Protein AF-A0A662K9G9-F1 (afdb_monomer_lite)

Radius of gyration: 13.47 Å; chains: 1; bo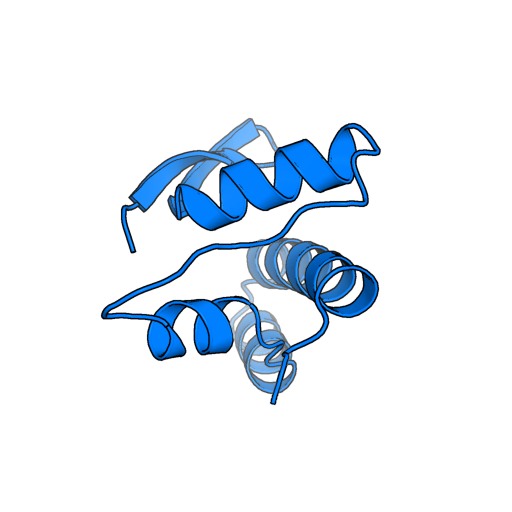unding box: 32×25×35 Å

Foldseek 3Di:
DDWDWDADPVRDIDIDHPVLVVLVVCLVVPNQDDDDDDDPCPVVVVVLLADDVVVLVVCVVVVVPVVSVVSVVSNVSSVVRDDDDD

Sequence (86 aa):
MLPIYTKSKDESLTIKHLLQTIFEILYDTGLREFCFIIGRGKRAIEDHFTPDFSYLSLLKDRGKNKKAEELRSFYEKSKTQLSYGY

pLDDT: mean 90.39, std 7.56, range [43.38, 96.81]

Secondary structure (DSSP, 8-state):
--EEEEE-TTS-EEEEEHHHHHHHHHHHTT---------TTHHHHHHHHS--HHHHHHHHHTT-HHHHHHHHHHHHHHHHH-----

Structure (mmCIF, N/CA/C/O backbone):
data_AF-A0A662K9G9-F1
#
_entry.id   AF-A0A662K9G9-F1
#
loop_
_atom_site.group_PDB
_atom_site.id
_atom_site.type_symbol
_atom_site.label_atom_id
_atom_site.label_alt_id
_atom_site.label_comp_id
_atom_site.label_asym_id
_atom_site.label_entity_id
_atom_site.label_seq_id
_atom_site.pdbx_PDB_ins_code
_atom_site.Cartn_x
_atom_site.Cartn_y
_atom_site.Cartn_z
_atom_site.occupancy
_atom_site.B_iso_or_equiv
_atom_site.auth_seq_id
_atom_site.auth_comp_id
_atom_site.auth_asym_id
_atom_site.auth_atom_id
_atom_site.pdbx_PDB_model_num
ATOM 1 N N . MET A 1 1 ? 9.260 7.106 -3.456 1.00 83.00 1 MET A N 1
ATOM 2 C CA . MET A 1 1 ? 7.993 6.655 -4.075 1.00 83.00 1 MET A CA 1
ATOM 3 C C . MET A 1 1 ? 7.035 7.837 -4.161 1.00 83.00 1 MET A C 1
ATOM 5 O O . MET A 1 1 ? 6.906 8.529 -3.161 1.00 83.00 1 MET A O 1
ATOM 9 N N . LEU A 1 2 ? 6.398 8.091 -5.312 1.00 90.44 2 LEU A N 1
ATOM 10 C CA . LEU A 1 2 ? 5.476 9.226 -5.508 1.00 90.44 2 LEU A CA 1
ATOM 11 C C . LEU A 1 2 ? 4.146 8.999 -4.753 1.00 90.44 2 LEU A C 1
ATOM 13 O O . LEU A 1 2 ? 3.481 7.999 -5.040 1.00 90.44 2 LEU A O 1
ATOM 17 N N . PRO A 1 3 ? 3.754 9.863 -3.796 1.00 94.62 3 PRO A N 1
ATOM 18 C CA . PRO A 1 3 ? 2.441 9.803 -3.157 1.00 94.62 3 PRO A CA 1
ATOM 19 C C . PRO A 1 3 ? 1.351 10.415 -4.047 1.00 94.62 3 PRO A C 1
ATOM 21 O O . PRO A 1 3 ? 1.580 11.417 -4.720 1.00 94.62 3 PRO A O 1
ATOM 24 N N . ILE A 1 4 ? 0.157 9.830 -4.011 1.00 95.88 4 ILE A N 1
ATOM 25 C CA . ILE A 1 4 ? -1.049 10.332 -4.670 1.00 95.88 4 ILE A CA 1
ATOM 26 C C . ILE A 1 4 ? -2.246 10.249 -3.720 1.00 95.88 4 ILE A C 1
ATOM 28 O O . ILE A 1 4 ? -2.293 9.399 -2.825 1.00 95.88 4 ILE A O 1
ATOM 32 N N . TYR A 1 5 ? -3.222 11.129 -3.929 1.00 95.19 5 TYR A N 1
ATOM 33 C CA . TYR A 1 5 ? -4.504 11.060 -3.237 1.00 95.19 5 TYR A CA 1
ATOM 34 C C . TYR A 1 5 ? -5.366 9.952 -3.839 1.00 95.19 5 TYR A C 1
ATOM 36 O O . TYR A 1 5 ? -5.514 9.854 -5.055 1.00 95.19 5 TYR A O 1
ATOM 44 N N . THR A 1 6 ? -5.945 9.124 -2.978 1.00 92.81 6 THR A N 1
ATOM 45 C CA . THR A 1 6 ? -6.844 8.028 -3.349 1.00 92.81 6 THR A CA 1
ATOM 46 C C . THR A 1 6 ? -8.017 7.982 -2.376 1.00 92.81 6 THR A C 1
ATOM 48 O O . THR A 1 6 ? -7.959 8.568 -1.293 1.00 92.81 6 THR A O 1
ATOM 51 N N . LYS A 1 7 ? -9.092 7.290 -2.754 1.00 90.56 7 LYS A N 1
ATOM 52 C CA . LYS A 1 7 ? -10.176 6.966 -1.825 1.00 90.56 7 LYS A CA 1
ATOM 53 C C . LYS A 1 7 ? -9.901 5.616 -1.170 1.00 90.56 7 LYS A C 1
ATOM 55 O O . LYS A 1 7 ? -9.503 4.671 -1.854 1.00 90.56 7 LYS A O 1
ATOM 60 N N . SER A 1 8 ? -10.107 5.529 0.140 1.00 84.81 8 SER A N 1
ATOM 61 C CA . SER A 1 8 ? -10.161 4.240 0.827 1.00 84.81 8 SER A CA 1
ATOM 62 C C . SER A 1 8 ? -11.500 3.531 0.568 1.00 84.81 8 SER A C 1
ATOM 64 O O . SER A 1 8 ? -12.407 4.089 -0.050 1.00 84.81 8 SER A O 1
ATOM 66 N N . LYS A 1 9 ? -11.634 2.292 1.054 1.00 79.75 9 LYS A N 1
ATOM 67 C CA . LYS A 1 9 ? -12.873 1.503 0.992 1.00 79.75 9 LYS A CA 1
ATOM 68 C C . LYS A 1 9 ? -14.048 2.188 1.69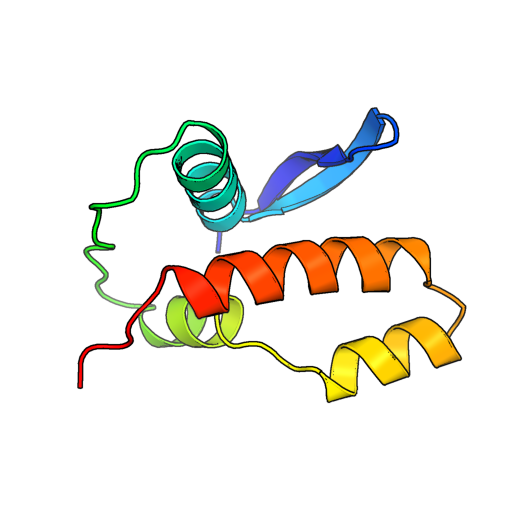6 1.00 79.75 9 LYS A C 1
ATOM 70 O O . LYS A 1 9 ? -15.183 1.952 1.310 1.00 79.75 9 LYS A O 1
ATOM 75 N N . ASP A 1 10 ? -13.787 3.019 2.705 1.00 85.25 10 ASP A N 1
ATOM 76 C CA . ASP A 1 10 ? -14.806 3.813 3.405 1.00 85.25 10 ASP A CA 1
ATOM 77 C C . ASP A 1 10 ? -15.015 5.212 2.794 1.00 85.25 10 ASP A C 1
ATOM 79 O O . ASP A 1 10 ? -15.523 6.110 3.460 1.00 85.25 10 ASP A O 1
ATOM 83 N N . GLU A 1 11 ? -14.590 5.406 1.541 1.00 86.56 11 GLU A N 1
ATOM 84 C CA . GLU A 1 11 ? -14.635 6.661 0.777 1.00 86.56 11 GLU A CA 1
ATOM 85 C C . GLU A 1 11 ? -13.842 7.838 1.365 1.00 86.56 11 GLU A C 1
ATOM 87 O O . GLU A 1 11 ? -13.803 8.921 0.772 1.00 86.56 11 GLU A O 1
ATOM 92 N N . SER A 1 12 ? -13.135 7.630 2.477 1.00 90.00 12 SER A N 1
ATOM 93 C CA . SER A 1 12 ? -12.265 8.650 3.049 1.00 90.00 12 SER A CA 1
ATOM 94 C C . SER A 1 12 ? -11.060 8.934 2.148 1.00 90.00 12 SER A C 1
ATOM 96 O O . SER A 1 12 ? -10.517 8.050 1.474 1.00 90.00 12 SER A O 1
ATOM 98 N N . LEU A 1 13 ? -10.631 10.198 2.125 1.00 91.94 13 LEU A N 1
ATOM 99 C CA . LEU A 1 13 ? -9.438 10.609 1.396 1.00 91.94 13 LEU A CA 1
ATOM 100 C C . LEU A 1 13 ? -8.191 10.075 2.112 1.00 91.94 13 LEU A C 1
ATOM 102 O O . LEU A 1 13 ? -7.967 10.361 3.289 1.00 91.94 13 LEU A O 1
ATOM 106 N N . THR A 1 14 ? -7.357 9.333 1.389 1.00 91.56 14 THR A N 1
ATOM 107 C CA . THR A 1 14 ? -6.104 8.768 1.897 1.00 91.56 14 THR A CA 1
ATOM 108 C C . THR A 1 14 ? -4.962 8.975 0.907 1.00 91.56 14 THR A C 1
ATOM 110 O O . THR A 1 14 ? -5.173 9.296 -0.264 1.00 91.56 14 THR A O 1
ATOM 113 N N . ILE A 1 15 ? -3.730 8.808 1.378 1.00 92.56 15 ILE A N 1
ATOM 114 C CA . ILE A 1 15 ? -2.526 8.926 0.557 1.00 92.56 15 ILE A CA 1
ATOM 115 C C . ILE A 1 15 ? -1.933 7.535 0.379 1.00 92.56 15 ILE A C 1
ATOM 117 O O . ILE A 1 15 ? -1.658 6.841 1.357 1.00 92.56 15 ILE A O 1
ATOM 121 N N . LYS A 1 16 ? -1.703 7.151 -0.876 1.00 94.00 16 LYS A N 1
ATOM 122 C CA . LYS A 1 16 ? -1.013 5.913 -1.252 1.00 94.00 16 LYS A CA 1
ATOM 123 C C . LYS A 1 16 ? 0.129 6.229 -2.202 1.00 94.00 16 LYS A C 1
ATOM 125 O O . LYS A 1 16 ? 0.164 7.292 -2.818 1.00 94.00 16 LYS A O 1
ATOM 130 N N . HIS A 1 17 ? 1.065 5.301 -2.358 1.00 94.00 17 HIS A N 1
ATOM 131 C CA . HIS A 1 17 ? 2.020 5.401 -3.455 1.00 94.00 17 HIS A CA 1
ATOM 132 C C . HIS A 1 17 ? 1.335 5.097 -4.791 1.00 94.00 17 HIS A C 1
ATOM 134 O O . HIS A 1 17 ? 0.491 4.200 -4.873 1.00 94.00 17 HIS A O 1
ATOM 140 N N . LEU A 1 18 ? 1.729 5.811 -5.851 1.00 94.19 18 LEU A N 1
ATOM 141 C CA . LEU A 1 18 ? 1.225 5.560 -7.207 1.00 94.19 18 LEU A CA 1
ATOM 142 C C . LEU A 1 18 ? 1.403 4.085 -7.587 1.00 94.19 18 LEU A C 1
ATOM 144 O O . LEU A 1 18 ? 0.468 3.449 -8.061 1.00 94.19 18 LEU A O 1
ATOM 148 N N . LEU A 1 19 ? 2.579 3.525 -7.296 1.00 93.94 19 LEU A N 1
ATOM 149 C CA . LEU A 1 19 ? 2.899 2.134 -7.602 1.00 93.94 19 LEU A CA 1
ATOM 150 C C . LEU A 1 19 ? 2.001 1.138 -6.851 1.00 93.94 19 LEU A C 1
ATOM 152 O O . LEU A 1 19 ? 1.546 0.168 -7.446 1.00 93.94 19 LEU A O 1
ATOM 156 N N . GLN A 1 20 ? 1.692 1.404 -5.576 1.00 94.94 20 GLN A N 1
ATOM 157 C CA . GLN A 1 20 ? 0.732 0.598 -4.814 1.00 94.94 20 GLN A CA 1
ATOM 158 C C . GLN A 1 20 ? -0.662 0.651 -5.446 1.00 94.94 20 GLN A C 1
ATOM 160 O O . GLN A 1 20 ? -1.330 -0.371 -5.541 1.00 94.94 20 GLN A O 1
ATOM 165 N N . THR A 1 21 ? -1.090 1.827 -5.903 1.00 95.00 21 THR A N 1
ATOM 166 C CA . THR A 1 21 ? -2.415 2.001 -6.517 1.00 95.00 21 THR A CA 1
ATOM 167 C C . THR A 1 21 ? -2.510 1.252 -7.845 1.00 95.00 21 THR A C 1
ATOM 169 O O . THR A 1 21 ? -3.484 0.545 -8.080 1.00 95.00 21 THR A O 1
ATOM 172 N N . ILE A 1 22 ? -1.475 1.344 -8.689 1.00 94.50 22 ILE A N 1
ATOM 173 C CA . ILE A 1 22 ? -1.394 0.581 -9.943 1.00 94.50 22 ILE A CA 1
ATOM 174 C C . ILE A 1 22 ? -1.438 -0.922 -9.648 1.00 94.50 22 ILE A C 1
ATOM 176 O O . ILE A 1 22 ? -2.227 -1.635 -10.259 1.00 94.50 22 ILE A O 1
ATOM 180 N N . PHE A 1 23 ? -0.649 -1.395 -8.680 1.00 95.25 23 PHE A N 1
ATOM 181 C CA . PHE A 1 23 ? -0.663 -2.796 -8.259 1.00 95.25 23 PHE A CA 1
ATOM 182 C C . PHE A 1 23 ? -2.058 -3.260 -7.818 1.00 95.25 23 PHE A C 1
ATOM 184 O O . PHE A 1 23 ? -2.535 -4.291 -8.286 1.00 95.25 23 PHE A O 1
ATOM 191 N N . GLU A 1 24 ? -2.725 -2.499 -6.945 1.00 94.12 24 GLU A N 1
ATOM 192 C CA . GLU A 1 24 ? -4.064 -2.832 -6.451 1.00 94.12 24 GLU A CA 1
ATOM 193 C C . GLU A 1 24 ? -5.085 -2.902 -7.596 1.00 94.12 24 GLU A C 1
ATOM 195 O O . GLU A 1 24 ? -5.885 -3.831 -7.618 1.00 94.12 24 GLU A O 1
ATOM 200 N N . ILE A 1 25 ? -5.016 -1.997 -8.580 1.00 94.06 25 ILE A N 1
ATOM 201 C CA . ILE A 1 25 ? -5.889 -2.018 -9.766 1.00 94.06 25 ILE A CA 1
ATOM 202 C C . ILE A 1 25 ? -5.628 -3.259 -10.629 1.00 94.06 25 ILE A C 1
ATOM 204 O O . ILE A 1 25 ? -6.576 -3.938 -11.022 1.00 94.06 25 ILE A O 1
ATOM 208 N N . LEU A 1 26 ? -4.365 -3.591 -10.918 1.00 95.06 26 LEU A N 1
ATOM 209 C CA . LEU A 1 26 ? -4.025 -4.792 -11.695 1.00 95.06 26 LEU A CA 1
ATOM 210 C C . LEU A 1 26 ? -4.501 -6.059 -10.972 1.00 95.06 26 LEU A C 1
ATOM 212 O O . LEU A 1 26 ? -5.119 -6.939 -11.572 1.00 95.06 26 LEU A O 1
ATOM 216 N N . TYR A 1 27 ? -4.300 -6.110 -9.654 1.00 94.38 27 TYR A N 1
ATOM 217 C CA . TYR A 1 27 ? -4.785 -7.210 -8.837 1.00 94.38 27 TYR A CA 1
ATOM 218 C C . TYR A 1 27 ? -6.321 -7.295 -8.870 1.00 94.38 27 TYR A C 1
ATOM 220 O O . TYR A 1 27 ? -6.887 -8.353 -9.139 1.00 94.38 27 TYR A O 1
ATOM 228 N N . ASP A 1 28 ? -7.030 -6.196 -8.655 1.00 92.50 28 ASP A N 1
ATOM 229 C CA . ASP A 1 28 ? -8.492 -6.228 -8.544 1.00 92.50 28 ASP A CA 1
ATOM 230 C C . ASP A 1 28 ? -9.189 -6.447 -9.898 1.00 92.50 28 ASP A C 1
ATOM 232 O O . ASP A 1 28 ? -10.274 -7.020 -9.940 1.00 92.50 28 ASP A O 1
ATOM 236 N N . THR A 1 29 ? -8.538 -6.103 -11.014 1.00 95.19 29 THR A N 1
ATOM 237 C CA . THR A 1 29 ? -9.028 -6.385 -12.379 1.00 95.19 29 THR A CA 1
ATOM 238 C C . THR A 1 29 ? -8.731 -7.806 -12.869 1.00 95.19 29 THR A C 1
ATOM 240 O O . THR A 1 29 ? -9.156 -8.180 -13.958 1.00 95.19 29 THR A O 1
ATOM 243 N N . GLY A 1 30 ? -8.026 -8.621 -12.077 1.00 94.44 30 GLY A N 1
ATOM 244 C CA . GLY A 1 30 ? -7.694 -10.001 -12.446 1.00 94.44 30 GLY A CA 1
ATOM 245 C C . GLY A 1 30 ? -6.423 -10.149 -13.289 1.00 94.44 30 GLY A C 1
ATOM 246 O O . GLY A 1 30 ? -6.073 -11.269 -13.654 1.00 94.44 30 GLY A O 1
ATOM 247 N N . LEU A 1 31 ? -5.689 -9.065 -13.562 1.00 93.50 31 LEU A N 1
ATOM 248 C CA . LEU A 1 31 ? -4.422 -9.127 -14.288 1.00 93.50 31 LEU A CA 1
ATOM 249 C C . LEU A 1 31 ? -3.325 -9.661 -13.356 1.00 93.50 31 LEU A C 1
ATOM 251 O O . LEU A 1 31 ? -2.864 -8.975 -12.442 1.00 93.50 31 LEU A O 1
ATOM 255 N N . ARG A 1 32 ? -2.951 -10.931 -13.554 1.00 90.00 32 ARG A N 1
ATOM 256 C CA . ARG A 1 32 ? -1.997 -11.662 -12.699 1.00 90.00 32 ARG A CA 1
ATOM 257 C C . ARG A 1 32 ? -0.600 -11.825 -13.305 1.00 90.00 32 ARG A C 1
ATOM 259 O O . ARG A 1 32 ? 0.307 -12.271 -12.616 1.00 90.00 32 ARG A O 1
ATOM 266 N N . GLU A 1 33 ? -0.400 -11.451 -14.560 1.00 90.88 33 GLU A N 1
ATOM 267 C CA . GLU A 1 33 ? 0.894 -11.584 -15.232 1.00 90.88 33 GLU A CA 1
ATOM 268 C C . GLU A 1 33 ? 1.433 -10.201 -15.587 1.00 90.88 33 GLU A C 1
ATOM 270 O O . GLU A 1 33 ? 1.044 -9.591 -16.580 1.00 90.88 33 GLU A O 1
ATOM 275 N N . PHE A 1 34 ? 2.302 -9.673 -14.727 1.00 91.12 34 PHE A N 1
ATOM 276 C CA . PHE A 1 34 ? 3.014 -8.419 -14.949 1.00 91.12 34 PHE A CA 1
ATOM 277 C C . PHE A 1 34 ? 4.341 -8.430 -14.190 1.00 91.12 34 PHE A C 1
ATOM 279 O O . PHE A 1 34 ? 4.515 -9.174 -13.226 1.00 91.12 34 PHE A O 1
ATOM 286 N N . CYS A 1 35 ? 5.276 -7.576 -14.598 1.00 90.56 35 CYS A N 1
ATOM 287 C CA . CYS A 1 35 ? 6.532 -7.378 -13.887 1.00 90.56 35 CYS A CA 1
ATOM 288 C C . CYS A 1 35 ? 6.827 -5.888 -13.705 1.00 90.56 35 CYS A C 1
ATOM 290 O O . CYS A 1 35 ? 6.412 -5.043 -14.501 1.00 90.56 35 CYS A O 1
ATOM 292 N N . PHE A 1 36 ? 7.558 -5.561 -12.642 1.00 88.56 36 PHE A N 1
ATOM 293 C CA . PHE A 1 36 ? 8.081 -4.217 -12.438 1.00 88.56 36 PHE A CA 1
ATOM 294 C C . PHE A 1 36 ? 9.506 -4.135 -12.981 1.00 88.56 36 PHE A C 1
ATOM 296 O O . PHE A 1 36 ? 10.416 -4.780 -12.463 1.00 88.56 36 PHE A O 1
ATOM 303 N N . ILE A 1 37 ? 9.713 -3.305 -14.003 1.00 90.31 37 ILE A N 1
ATOM 304 C CA . ILE A 1 37 ? 11.047 -2.995 -14.524 1.00 90.31 37 ILE A CA 1
ATOM 305 C C . ILE A 1 37 ? 11.595 -1.814 -13.721 1.00 90.31 37 ILE A C 1
ATOM 307 O O . ILE A 1 37 ? 11.138 -0.680 -13.864 1.00 90.31 37 ILE A O 1
ATOM 311 N N . ILE A 1 38 ? 12.545 -2.093 -12.829 1.00 86.50 38 ILE A N 1
ATOM 312 C CA . ILE A 1 38 ? 13.020 -1.151 -11.807 1.00 86.50 38 ILE A CA 1
ATOM 313 C C . ILE A 1 38 ? 14.524 -0.902 -11.932 1.00 86.50 38 ILE A C 1
ATOM 315 O O . ILE A 1 38 ? 15.312 -1.829 -12.086 1.00 86.50 38 ILE A O 1
ATOM 319 N N . GLY A 1 39 ? 14.917 0.372 -11.860 1.00 87.06 39 GLY A N 1
ATOM 320 C CA . GLY A 1 39 ? 16.314 0.812 -11.875 1.00 87.06 39 GLY A CA 1
ATOM 321 C C . GLY A 1 39 ? 16.803 1.222 -10.484 1.00 87.06 39 GLY A C 1
ATOM 322 O O . GLY A 1 39 ? 16.659 0.493 -9.499 1.00 87.06 39 GLY A O 1
ATOM 323 N N . ARG A 1 40 ? 17.359 2.437 -10.376 1.00 85.50 40 ARG A N 1
ATOM 324 C CA . ARG A 1 40 ? 17.720 3.027 -9.075 1.00 85.50 40 ARG A CA 1
ATOM 325 C C . ARG A 1 40 ? 16.462 3.146 -8.206 1.00 85.50 40 ARG A C 1
ATOM 327 O O . A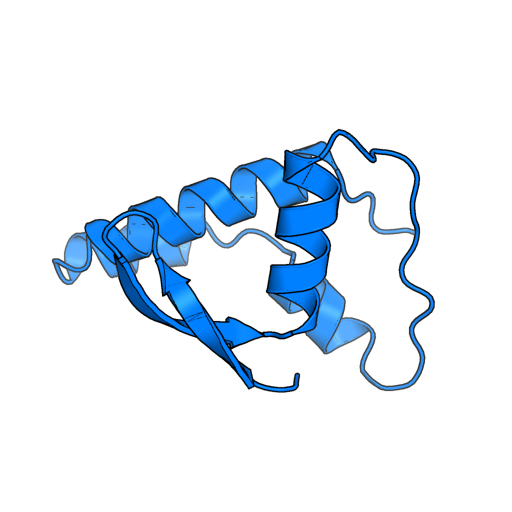RG A 1 40 ? 15.490 3.768 -8.617 1.00 85.50 40 ARG A O 1
ATOM 334 N N . GLY A 1 41 ? 16.488 2.551 -7.013 1.00 84.38 41 GLY A N 1
ATOM 335 C CA . GLY A 1 41 ? 15.332 2.507 -6.109 1.00 84.38 41 GLY A CA 1
ATOM 336 C C . GLY A 1 41 ? 14.621 1.153 -6.024 1.00 84.38 41 GLY A C 1
ATOM 337 O O . GLY A 1 41 ? 13.617 1.077 -5.320 1.00 84.38 41 GLY A O 1
ATOM 338 N N . LYS A 1 42 ? 15.156 0.093 -6.660 1.00 89.00 42 LYS A N 1
ATOM 339 C CA . LYS A 1 42 ? 14.675 -1.298 -6.522 1.00 89.00 42 LYS A CA 1
ATOM 340 C C . LYS A 1 42 ? 14.370 -1.674 -5.068 1.00 89.00 42 LYS A C 1
ATOM 342 O O . LYS A 1 42 ? 13.242 -2.037 -4.766 1.00 89.00 42 LYS A O 1
ATOM 347 N N . ARG A 1 43 ? 15.329 -1.461 -4.162 1.00 90.19 43 ARG A N 1
ATOM 348 C CA . ARG A 1 43 ? 15.182 -1.806 -2.741 1.00 90.19 43 ARG A CA 1
ATOM 349 C C . ARG A 1 43 ? 13.994 -1.119 -2.063 1.00 90.19 43 ARG A C 1
ATOM 351 O O . ARG A 1 43 ? 13.236 -1.771 -1.372 1.00 90.19 43 ARG A O 1
ATOM 358 N N . ALA A 1 44 ? 13.769 0.171 -2.323 1.00 90.81 44 ALA A N 1
ATOM 359 C CA . ALA A 1 44 ? 12.627 0.887 -1.749 1.00 90.81 44 ALA A CA 1
ATOM 360 C C . ALA A 1 44 ? 11.275 0.351 -2.258 1.00 90.81 44 ALA A C 1
ATOM 362 O O . ALA A 1 44 ? 10.260 0.495 -1.581 1.00 90.81 44 ALA A O 1
ATOM 363 N N . ILE A 1 45 ? 11.255 -0.235 -3.459 1.00 90.69 45 ILE A N 1
ATOM 364 C CA . ILE A 1 45 ? 10.084 -0.922 -4.005 1.00 90.69 45 ILE A CA 1
ATOM 365 C C . ILE A 1 45 ? 9.913 -2.274 -3.332 1.00 90.69 45 ILE A C 1
ATOM 367 O O . ILE A 1 45 ? 8.841 -2.544 -2.802 1.00 90.69 45 ILE A O 1
ATOM 371 N N . GLU A 1 46 ? 10.963 -3.083 -3.280 1.00 90.06 46 GLU A N 1
ATOM 372 C CA . GLU A 1 46 ? 10.920 -4.388 -2.621 1.00 90.06 46 GLU A CA 1
ATOM 373 C C . GLU A 1 46 ? 10.506 -4.277 -1.152 1.00 90.06 46 GLU A C 1
ATOM 375 O O . GLU A 1 46 ? 9.568 -4.958 -0.738 1.00 90.06 46 GLU A O 1
ATOM 380 N N . ASP A 1 47 ? 11.113 -3.354 -0.404 1.00 91.31 47 ASP A N 1
ATOM 381 C CA . ASP A 1 47 ? 10.803 -3.099 1.004 1.00 91.31 47 ASP A CA 1
ATOM 382 C C . ASP A 1 47 ? 9.331 -2.681 1.186 1.00 91.31 47 ASP A C 1
ATOM 384 O O . ASP A 1 47 ? 8.666 -3.163 2.097 1.00 91.31 47 ASP A O 1
ATOM 388 N N . HIS A 1 48 ? 8.779 -1.839 0.297 1.00 91.31 48 HIS A N 1
ATOM 389 C CA . HIS A 1 48 ? 7.372 -1.404 0.375 1.00 91.31 48 HIS A CA 1
ATOM 390 C C . HIS A 1 48 ? 6.380 -2.553 0.170 1.00 91.31 48 HIS A C 1
ATOM 392 O O . HIS A 1 48 ? 5.326 -2.593 0.804 1.00 91.31 48 HIS A O 1
ATOM 398 N N . PHE A 1 49 ? 6.697 -3.478 -0.737 1.00 92.12 49 PHE A N 1
ATOM 399 C CA . PHE A 1 49 ? 5.843 -4.632 -1.020 1.00 92.12 49 PHE A CA 1
ATOM 400 C C . PHE A 1 49 ? 6.070 -5.797 -0.052 1.00 92.12 49 PHE A C 1
ATOM 402 O O . PHE A 1 49 ? 5.244 -6.708 -0.020 1.00 92.12 49 PHE A O 1
ATOM 409 N N . THR A 1 50 ? 7.147 -5.768 0.738 1.00 91.94 50 THR A N 1
ATOM 410 C CA . THR A 1 50 ? 7.463 -6.805 1.724 1.00 91.94 50 THR A CA 1
ATOM 411 C C . THR A 1 50 ? 6.552 -6.665 2.949 1.00 91.94 50 THR A C 1
ATOM 413 O O . THR A 1 50 ? 6.570 -5.625 3.611 1.00 91.94 50 THR A O 1
ATOM 416 N N . PRO A 1 51 ? 5.747 -7.688 3.288 1.00 92.62 51 PRO A N 1
ATOM 417 C CA . PRO A 1 51 ? 4.871 -7.629 4.454 1.00 92.62 51 PRO A CA 1
ATOM 418 C C . PRO A 1 51 ? 5.628 -7.504 5.785 1.00 92.62 51 PRO A C 1
ATOM 420 O O . PRO A 1 51 ? 6.473 -8.341 6.096 1.00 92.62 51 PRO A O 1
ATOM 423 N N . ASP A 1 52 ? 5.240 -6.534 6.619 1.00 93.62 52 ASP A N 1
ATOM 424 C CA . ASP A 1 52 ? 5.665 -6.425 8.021 1.00 93.62 52 ASP A CA 1
ATOM 425 C C . ASP A 1 52 ? 4.465 -6.603 8.964 1.00 93.62 52 ASP A C 1
ATOM 427 O O . ASP A 1 52 ? 3.722 -5.671 9.291 1.00 93.62 52 ASP A O 1
ATOM 431 N N . PHE A 1 53 ? 4.268 -7.837 9.426 1.00 90.81 53 PHE A N 1
ATOM 432 C CA . PHE A 1 53 ? 3.178 -8.167 10.345 1.00 90.81 53 PHE A CA 1
ATOM 433 C C . PHE A 1 53 ? 3.395 -7.621 11.763 1.00 90.81 53 PHE A C 1
ATOM 435 O O . PHE A 1 53 ? 2.417 -7.436 12.489 1.00 90.81 53 PHE A O 1
ATOM 442 N N . SER A 1 54 ? 4.636 -7.317 12.160 1.00 94.19 54 SER A N 1
ATOM 443 C CA . SER A 1 54 ? 4.910 -6.708 13.467 1.00 94.19 54 SER A CA 1
ATOM 444 C C . SER A 1 54 ? 4.387 -5.270 13.518 1.00 94.19 54 SER A C 1
ATOM 446 O O . SER A 1 54 ? 3.774 -4.855 14.506 1.00 94.19 54 SER A O 1
ATOM 448 N N . TYR A 1 55 ? 4.506 -4.547 12.401 1.00 94.06 55 TYR A N 1
ATOM 449 C CA . TYR A 1 55 ? 3.941 -3.213 12.247 1.00 94.06 55 TYR A CA 1
ATOM 450 C C . TYR A 1 55 ? 2.405 -3.215 12.279 1.00 94.06 55 TYR A C 1
ATOM 452 O O . TYR A 1 55 ? 1.798 -2.296 12.834 1.00 94.06 55 TYR A O 1
ATOM 460 N N . LEU A 1 56 ? 1.753 -4.265 11.762 1.00 94.75 56 LEU A N 1
ATOM 461 C CA . LEU A 1 56 ? 0.296 -4.416 11.882 1.00 94.75 56 LEU A CA 1
ATOM 462 C C . LEU A 1 56 ? -0.150 -4.523 13.343 1.00 94.75 56 LEU A C 1
ATOM 464 O O . LEU A 1 56 ? -1.128 -3.874 13.722 1.00 94.75 56 LEU A O 1
ATOM 468 N N . SER A 1 57 ? 0.558 -5.309 14.158 1.00 94.81 57 SER A N 1
ATOM 469 C CA . SER A 1 57 ? 0.286 -5.413 15.597 1.00 94.81 57 SER A CA 1
ATOM 470 C C . SER A 1 57 ? 0.465 -4.059 16.280 1.00 94.81 57 SER A C 1
ATOM 472 O O . SER A 1 57 ? -0.454 -3.586 16.942 1.00 94.81 57 SER A O 1
ATOM 474 N N . LEU A 1 58 ? 1.563 -3.352 15.987 1.00 96.81 58 LEU A N 1
ATOM 475 C CA . LEU A 1 58 ? 1.811 -2.005 16.509 1.00 96.81 58 LEU A CA 1
ATOM 476 C C . LEU A 1 58 ? 0.685 -1.013 16.159 1.00 96.81 58 LEU A C 1
ATOM 478 O O . LEU A 1 58 ? 0.325 -0.158 16.970 1.00 96.81 58 LEU A O 1
ATOM 482 N N . LEU A 1 59 ? 0.132 -1.082 14.944 1.00 95.25 59 LEU A N 1
ATOM 483 C CA . LEU A 1 59 ? -0.990 -0.231 14.541 1.00 95.25 59 LEU A CA 1
ATOM 484 C C . LEU A 1 59 ? -2.265 -0.553 15.326 1.00 95.25 59 LEU A C 1
ATOM 486 O O . LEU A 1 59 ? -2.969 0.379 15.723 1.00 95.25 59 LEU A O 1
ATOM 490 N N . LYS A 1 60 ? -2.550 -1.838 15.560 1.00 95.12 60 LYS A N 1
ATOM 491 C CA . LYS A 1 60 ? -3.697 -2.280 16.367 1.00 95.12 60 LYS A CA 1
ATOM 492 C C . LYS A 1 60 ? -3.559 -1.831 17.819 1.00 95.12 60 LYS A C 1
ATOM 494 O O . LYS A 1 60 ? -4.489 -1.223 18.343 1.00 95.12 60 LYS A O 1
ATOM 499 N N . ASP A 1 61 ? -2.376 -1.994 18.407 1.00 96.62 61 ASP A N 1
ATOM 500 C CA . ASP A 1 61 ? -2.075 -1.565 19.780 1.00 96.62 61 ASP A CA 1
ATOM 501 C C . ASP A 1 61 ? -2.230 -0.047 19.957 1.00 96.62 61 ASP A C 1
ATOM 503 O O . ASP A 1 61 ? -2.629 0.441 21.010 1.00 96.62 61 ASP A O 1
ATOM 507 N N . ARG A 1 62 ? -1.981 0.726 18.892 1.00 96.44 62 ARG A N 1
ATOM 508 C CA . ARG A 1 62 ? -2.192 2.184 18.851 1.00 96.44 62 ARG A CA 1
ATOM 509 C C . ARG A 1 62 ? -3.629 2.596 18.500 1.00 96.44 62 ARG A C 1
ATOM 511 O O . ARG A 1 62 ? -3.862 3.766 18.196 1.00 96.44 62 ARG A O 1
ATOM 518 N N . GLY A 1 63 ? -4.578 1.660 18.460 1.00 95.19 63 GLY A N 1
ATOM 519 C CA . GLY A 1 63 ? -5.983 1.911 18.121 1.00 95.19 63 GLY A CA 1
ATOM 520 C C . GLY A 1 63 ? -6.241 2.237 16.644 1.00 95.19 63 GLY A C 1
ATOM 521 O O . GLY A 1 63 ? -7.356 2.602 16.272 1.00 95.19 63 GLY A O 1
ATOM 522 N N . LYS A 1 64 ? -5.246 2.093 15.757 1.00 93.50 64 LYS A N 1
ATOM 523 C CA . LYS A 1 64 ? -5.356 2.388 14.314 1.00 93.50 64 LYS A CA 1
ATOM 524 C C . LYS A 1 64 ? -5.879 1.184 13.526 1.00 93.50 64 LYS A C 1
ATOM 526 O O . LYS A 1 64 ? -5.365 0.863 12.455 1.00 93.50 64 LYS A O 1
ATOM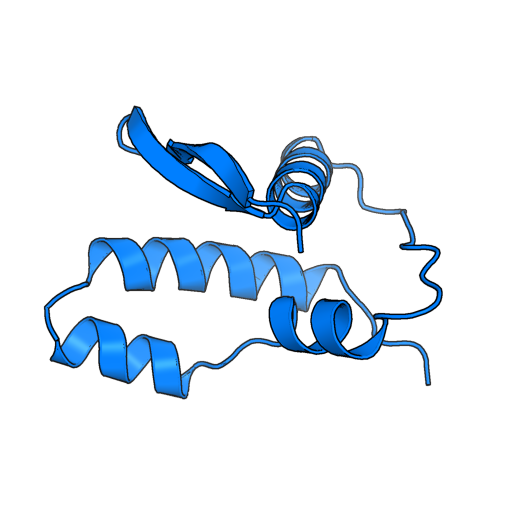 531 N N . ASN A 1 65 ? -6.931 0.546 14.037 1.00 92.50 65 ASN A N 1
ATOM 532 C CA . ASN A 1 65 ? -7.464 -0.720 13.525 1.00 92.50 65 ASN A CA 1
ATOM 533 C C . ASN A 1 65 ? -7.833 -0.667 12.036 1.00 92.50 65 ASN A C 1
ATOM 535 O O . ASN A 1 65 ? -7.467 -1.569 11.291 1.00 92.50 65 ASN A O 1
ATOM 539 N N . LYS A 1 66 ? -8.472 0.420 11.578 1.00 90.00 66 LYS A N 1
ATOM 540 C CA . LYS A 1 66 ? -8.816 0.598 10.156 1.00 90.00 66 LYS A CA 1
ATOM 541 C C . LYS A 1 66 ? -7.583 0.567 9.246 1.00 90.00 66 LYS A C 1
ATOM 543 O O . LYS A 1 66 ? -7.551 -0.177 8.274 1.00 90.00 66 LYS A O 1
ATOM 548 N N . LYS A 1 67 ? -6.539 1.325 9.602 1.00 89.81 67 LYS A N 1
ATOM 549 C CA . LYS A 1 67 ? -5.283 1.380 8.834 1.00 89.81 67 LYS A CA 1
ATOM 550 C C . LYS A 1 67 ? -4.542 0.046 8.865 1.00 89.81 67 LYS A C 1
ATOM 552 O O . LYS A 1 67 ? -3.957 -0.344 7.862 1.00 89.81 67 LYS A O 1
ATOM 557 N N . ALA A 1 68 ? -4.575 -0.648 10.004 1.00 93.88 68 ALA A N 1
ATOM 558 C CA . ALA A 1 68 ? -4.004 -1.985 10.120 1.00 93.88 68 ALA A CA 1
ATOM 559 C C . ALA A 1 68 ? -4.708 -2.973 9.178 1.00 93.88 68 ALA A C 1
ATOM 561 O O . ALA A 1 68 ? -4.043 -3.761 8.516 1.00 93.88 68 ALA A O 1
ATOM 562 N N . GLU A 1 69 ? -6.036 -2.912 9.081 1.00 92.81 69 GLU A N 1
ATOM 563 C CA . GLU A 1 69 ? -6.801 -3.805 8.208 1.00 92.81 69 GLU A CA 1
ATOM 564 C C . GLU A 1 69 ? -6.593 -3.495 6.719 1.00 92.81 69 GLU A C 1
ATOM 566 O O . GLU A 1 69 ? -6.388 -4.403 5.915 1.00 92.81 69 GLU A O 1
ATOM 571 N N . GLU A 1 70 ? -6.560 -2.214 6.344 1.00 91.50 70 GLU A N 1
ATOM 572 C CA . GLU A 1 70 ? -6.211 -1.796 4.980 1.00 91.50 70 GLU A CA 1
ATOM 573 C C . GLU A 1 70 ? -4.818 -2.291 4.573 1.00 91.50 70 GLU A C 1
ATOM 575 O O . GLU A 1 70 ? -4.653 -2.869 3.497 1.00 91.50 70 GLU A O 1
ATOM 580 N N . LEU A 1 71 ? -3.825 -2.117 5.451 1.00 92.94 71 LEU A N 1
ATOM 581 C CA . LEU A 1 71 ? -2.456 -2.551 5.194 1.00 92.94 71 LEU A CA 1
ATOM 582 C C . LEU A 1 71 ? -2.340 -4.079 5.145 1.00 92.94 71 LEU A C 1
ATOM 584 O O . LEU A 1 71 ? -1.648 -4.611 4.280 1.00 92.94 71 LEU A O 1
ATOM 588 N N . ARG A 1 72 ? -3.070 -4.795 6.012 1.00 94.62 72 ARG A N 1
ATOM 589 C CA . ARG A 1 72 ? -3.173 -6.259 5.962 1.00 94.62 72 ARG A CA 1
ATOM 590 C C . ARG A 1 72 ? -3.709 -6.718 4.610 1.00 94.62 72 ARG A C 1
ATOM 592 O O . ARG A 1 72 ? -3.106 -7.582 3.984 1.00 94.62 72 ARG A O 1
ATOM 599 N N . SER A 1 73 ? -4.801 -6.114 4.136 1.00 93.38 73 SER A N 1
ATOM 600 C CA . SER A 1 73 ? -5.383 -6.443 2.832 1.00 93.38 73 SER A CA 1
ATOM 601 C C . SER A 1 73 ? -4.393 -6.217 1.688 1.00 93.38 73 SER A C 1
ATOM 603 O O . SER A 1 73 ? -4.381 -7.013 0.754 1.00 93.38 73 SER A O 1
ATOM 605 N N . PHE A 1 74 ? -3.574 -5.164 1.750 1.00 93.50 74 PHE A N 1
ATOM 606 C CA . PHE A 1 74 ? -2.504 -4.933 0.780 1.00 93.50 74 PHE A CA 1
ATOM 607 C C . PHE A 1 74 ? -1.416 -6.017 0.858 1.00 93.50 74 PHE A C 1
ATOM 609 O O . PHE A 1 74 ? -1.064 -6.593 -0.168 1.00 93.50 74 PHE A O 1
ATOM 616 N N . TYR A 1 75 ? -0.929 -6.350 2.057 1.00 94.56 75 TYR A N 1
ATOM 617 C CA . TYR A 1 75 ? 0.112 -7.365 2.248 1.00 94.56 75 TYR A CA 1
ATOM 618 C C . TYR A 1 75 ? -0.291 -8.760 1.775 1.00 94.56 75 TYR A C 1
ATOM 620 O O . TYR A 1 75 ? 0.528 -9.441 1.159 1.00 94.56 75 TYR A O 1
ATOM 628 N N 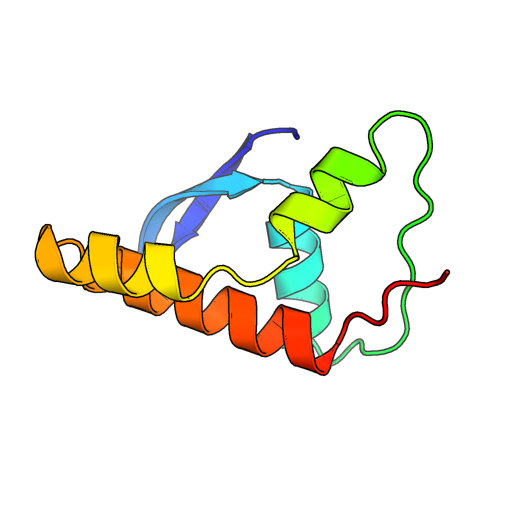. GLU A 1 76 ? -1.536 -9.176 2.008 1.00 93.31 76 GLU A N 1
ATOM 629 C CA . GLU A 1 76 ? -2.028 -10.464 1.506 1.00 93.31 76 GLU A CA 1
ATOM 630 C C . GLU A 1 76 ? -2.006 -10.510 -0.030 1.00 93.31 76 GLU A C 1
ATOM 632 O O . GLU A 1 76 ? -1.533 -11.491 -0.599 1.00 93.31 76 GLU A O 1
ATOM 637 N N . LYS A 1 77 ? -2.419 -9.430 -0.715 1.00 93.19 77 LYS A N 1
ATOM 638 C CA . LYS A 1 77 ? -2.336 -9.335 -2.186 1.00 93.19 77 LYS A CA 1
ATOM 639 C C . LYS A 1 77 ? -0.889 -9.369 -2.679 1.00 93.19 77 LYS A C 1
ATOM 641 O O . LYS A 1 77 ? -0.581 -10.052 -3.650 1.00 93.19 77 LYS A O 1
ATOM 646 N N . SER A 1 78 ? 0.005 -8.623 -2.032 1.00 90.88 78 SER A N 1
ATOM 647 C CA . SER A 1 78 ? 1.422 -8.574 -2.413 1.00 90.88 78 SER A CA 1
ATOM 648 C C . SER A 1 78 ? 2.073 -9.950 -2.295 1.00 90.88 78 SER A C 1
ATOM 650 O O . SER A 1 78 ? 2.752 -10.388 -3.220 1.00 90.88 78 SER A O 1
ATOM 652 N N . LYS A 1 79 ? 1.797 -10.668 -1.200 1.00 89.56 79 LYS A N 1
ATOM 653 C CA . LYS A 1 79 ? 2.339 -12.005 -0.935 1.00 89.56 79 LYS A CA 1
ATOM 654 C C . LYS A 1 79 ? 1.878 -13.055 -1.948 1.00 89.56 79 LYS A C 1
ATOM 656 O O . LYS A 1 79 ? 2.650 -13.952 -2.268 1.00 89.56 79 LYS A O 1
ATOM 661 N N . THR A 1 80 ? 0.635 -12.983 -2.423 1.00 88.81 80 THR A N 1
ATOM 662 C CA . THR A 1 80 ? 0.111 -13.959 -3.395 1.00 88.81 80 THR A CA 1
ATOM 663 C C . THR A 1 80 ? 0.620 -13.717 -4.811 1.00 88.81 80 THR A C 1
ATOM 665 O O . THR A 1 80 ? 0.635 -14.649 -5.609 1.00 88.81 80 THR A O 1
ATOM 668 N N . GLN A 1 81 ? 1.018 -12.482 -5.122 1.00 84.69 81 GLN A N 1
ATOM 669 C CA . GLN A 1 81 ? 1.210 -12.027 -6.494 1.00 84.69 81 GLN A CA 1
ATOM 670 C C . GLN A 1 81 ? 2.665 -11.752 -6.874 1.00 84.69 81 GLN A C 1
ATOM 672 O O . GLN A 1 81 ? 3.020 -11.852 -8.046 1.00 84.69 81 GLN A O 1
ATOM 677 N N . LEU A 1 82 ? 3.501 -11.349 -5.916 1.00 83.88 82 LEU A N 1
ATOM 678 C CA . LEU A 1 82 ? 4.864 -10.915 -6.193 1.00 83.88 82 LEU A CA 1
ATOM 679 C C . LEU A 1 82 ? 5.866 -11.981 -5.759 1.00 83.88 82 LEU A C 1
ATOM 681 O O . LEU A 1 82 ? 5.981 -12.317 -4.583 1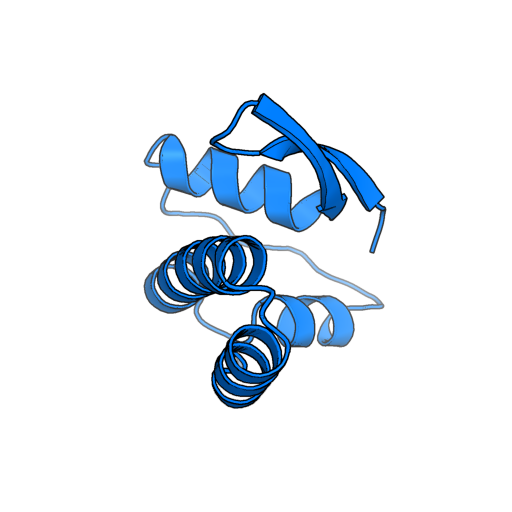.00 83.88 82 LEU A O 1
ATOM 685 N N . SER A 1 83 ? 6.637 -12.469 -6.727 1.00 77.06 83 SER A N 1
ATOM 686 C CA . SER A 1 83 ? 7.870 -13.212 -6.489 1.00 77.06 83 SER A CA 1
ATOM 687 C C . SER A 1 83 ? 9.060 -12.264 -6.608 1.00 77.06 83 SER A C 1
ATOM 689 O O . SER A 1 83 ? 9.225 -11.598 -7.633 1.00 77.06 83 SER A O 1
ATOM 691 N N . TYR A 1 84 ? 9.911 -12.221 -5.590 1.00 69.25 84 TYR A N 1
ATOM 692 C CA . TYR A 1 84 ? 11.150 -11.452 -5.636 1.00 69.25 84 TYR A CA 1
ATOM 693 C C . TYR A 1 84 ? 12.203 -12.263 -6.396 1.00 69.25 84 TYR A C 1
ATOM 695 O O . TYR A 1 84 ? 12.633 -13.317 -5.933 1.00 69.25 84 TYR A O 1
ATOM 703 N N . GLY A 1 85 ? 12.563 -11.810 -7.598 1.00 59.66 85 GLY A N 1
ATOM 704 C CA . GLY A 1 85 ? 13.643 -12.418 -8.375 1.00 59.66 85 GLY A CA 1
ATOM 705 C C . GLY A 1 85 ? 14.993 -12.141 -7.713 1.00 59.66 85 GLY A C 1
ATOM 706 O O . GLY A 1 85 ? 15.364 -10.970 -7.567 1.00 59.66 85 GLY A O 1
ATOM 707 N N . TYR A 1 86 ? 15.685 -13.212 -7.313 1.00 43.38 86 TYR A N 1
ATOM 708 C CA . TYR A 1 86 ? 17.089 -13.192 -6.893 1.00 43.38 86 TYR A CA 1
ATOM 709 C C . TYR A 1 86 ? 18.011 -13.111 -8.108 1.00 43.38 86 TYR A C 1
ATOM 711 O O . TYR A 1 86 ? 17.793 -13.898 -9.056 1.00 43.38 86 TYR A O 1
#